Protein AF-A0A1H8C2U4-F1 (afdb_monomer_lite)

Radius of gyration: 21.15 Å; chains: 1; bounding box: 56×56×59 Å

Sequence (147 aa):
MSVAPRLRGGTTYIPLRFMSDATGGQLILYGKDGGNVAWFLSANQQMLERALYRVDLVTTEKWLKLGADPSVELDPGILHSAISNNRINMVKYLLDNGADPTLDSFIGSPLEIAKRDASYEIIQLVESYLNKDGINDETVHESATAE

Secondary structure (DSSP, 8-state):
-PPPPEEETTEEE--HHHHHHHHT-EEEEESGGG-SEEEEE-HHHHHHHHHHHTT-HHHHHHHHHTT--TTS--SS-HHHHHHHTT-HHHHHHHHHTT--TT---TT--HHHHHHHTT-HHHHHHHHHHHTTS--------------

Foldseek 3Di:
DDDCWDDDPNDIDHPVVVVCVVQVWDWAADDDPTHPDIDIGGNLQVQLVVCLVVPNPVSNVVSVVVPHQQQPCDVPRSLLSCLLVLVLVSNLVSLVSPHDQQDAHPVGGSLVSNVVVVVVSSNVSSVVSCVVPDDPPPPPDDDDDDD

pLDDT: mean 81.36, std 15.04, range [37.25, 97.06]

Structure (mmCIF, N/CA/C/O backbone):
data_AF-A0A1H8C2U4-F1
#
_entry.id   AF-A0A1H8C2U4-F1
#
loop_
_atom_site.group_PDB
_atom_site.id
_atom_site.type_symbol
_atom_site.label_atom_id
_atom_site.label_alt_id
_atom_site.label_comp_id
_atom_site.label_asym_id
_atom_site.label_entity_id
_atom_site.label_seq_id
_atom_site.pdbx_PDB_ins_code
_atom_site.Cartn_x
_atom_site.Cartn_y
_atom_site.Cartn_z
_atom_site.occupancy
_atom_site.B_iso_or_equiv
_atom_site.auth_seq_id
_atom_site.auth_comp_id
_atom_site.auth_asym_id
_atom_site.auth_atom_id
_atom_site.pdbx_PDB_model_num
ATOM 1 N N . MET A 1 1 ? 27.049 -5.905 -19.388 1.00 49.41 1 MET A N 1
ATOM 2 C CA . MET A 1 1 ? 26.741 -5.093 -20.591 1.00 49.41 1 MET A CA 1
ATOM 3 C C . MET A 1 1 ? 25.230 -5.035 -20.749 1.00 49.41 1 MET A C 1
ATOM 5 O O . MET A 1 1 ? 24.618 -6.094 -20.688 1.00 49.41 1 MET A O 1
ATOM 9 N N . SER A 1 2 ? 24.617 -3.856 -20.919 1.00 62.09 2 SER A N 1
ATOM 10 C CA . SER A 1 2 ? 23.185 -3.788 -21.248 1.00 62.09 2 SER A CA 1
ATOM 11 C C . SER A 1 2 ? 22.974 -4.323 -22.662 1.00 62.09 2 SER A C 1
ATOM 13 O O . SER A 1 2 ? 23.566 -3.819 -23.616 1.00 62.09 2 SER A O 1
ATOM 15 N N . VAL A 1 3 ? 22.165 -5.367 -22.804 1.00 76.75 3 VAL A N 1
ATOM 16 C CA . VAL A 1 3 ? 21.815 -5.931 -24.111 1.00 76.75 3 VAL A CA 1
ATOM 17 C C . VAL A 1 3 ? 20.854 -4.957 -24.799 1.00 76.75 3 VAL A C 1
ATOM 19 O O . VAL A 1 3 ? 19.898 -4.525 -24.172 1.00 76.75 3 VAL A O 1
ATOM 22 N N . ALA A 1 4 ? 21.108 -4.571 -26.050 1.00 86.06 4 ALA A N 1
ATOM 23 C CA . ALA A 1 4 ? 20.175 -3.753 -26.833 1.00 86.06 4 ALA A CA 1
ATOM 24 C C . ALA A 1 4 ? 18.970 -4.590 -27.316 1.00 86.06 4 ALA A C 1
ATOM 26 O O . ALA A 1 4 ? 19.106 -5.815 -27.409 1.00 86.06 4 ALA A O 1
ATOM 27 N N . PRO A 1 5 ? 17.822 -3.974 -27.666 1.00 90.31 5 PRO A N 1
ATOM 28 C CA . PRO A 1 5 ? 16.727 -4.683 -28.319 1.00 90.31 5 PRO A CA 1
ATOM 29 C C . PRO A 1 5 ? 17.186 -5.400 -29.594 1.00 90.31 5 PRO A C 1
ATOM 31 O O . PRO A 1 5 ? 18.046 -4.900 -30.322 1.00 90.31 5 PRO A O 1
ATOM 34 N N . ARG A 1 6 ? 16.632 -6.585 -29.868 1.00 93.62 6 ARG A N 1
ATOM 35 C CA . ARG A 1 6 ? 17.002 -7.403 -31.039 1.00 93.62 6 ARG A CA 1
ATOM 36 C C . ARG A 1 6 ? 15.768 -7.898 -31.777 1.00 93.62 6 ARG A C 1
ATOM 38 O O . ARG A 1 6 ? 14.812 -8.331 -31.146 1.00 93.62 6 ARG A O 1
ATOM 45 N N . LEU A 1 7 ? 15.825 -7.906 -33.106 1.00 92.81 7 LEU A N 1
ATOM 46 C CA . LEU A 1 7 ? 14.822 -8.549 -33.953 1.00 92.81 7 LEU A CA 1
ATOM 47 C C . LEU A 1 7 ? 15.275 -9.977 -34.277 1.00 92.81 7 LEU A C 1
ATOM 49 O O . LEU A 1 7 ? 16.392 -10.178 -34.756 1.00 92.81 7 LEU A O 1
ATOM 53 N N . ARG A 1 8 ? 14.421 -10.973 -34.040 1.00 93.62 8 ARG A N 1
ATOM 54 C CA . ARG A 1 8 ? 14.680 -12.365 -34.430 1.00 93.62 8 ARG A CA 1
ATOM 55 C C . ARG A 1 8 ? 13.397 -12.982 -34.973 1.00 93.62 8 ARG A C 1
ATOM 57 O O . ARG A 1 8 ? 12.420 -13.106 -34.246 1.00 93.62 8 ARG A O 1
ATOM 64 N N . GLY A 1 9 ? 13.408 -13.349 -36.256 1.00 90.81 9 GLY A N 1
ATOM 65 C CA . GLY A 1 9 ? 12.255 -13.976 -36.914 1.00 90.81 9 GLY A CA 1
ATOM 66 C C . GLY A 1 9 ? 10.986 -13.114 -36.918 1.00 90.81 9 GLY A C 1
ATOM 67 O O . GLY A 1 9 ? 9.900 -13.654 -36.781 1.00 90.81 9 GLY A O 1
ATOM 68 N N . GLY A 1 10 ? 11.116 -11.784 -37.008 1.00 92.75 10 GLY A N 1
ATOM 69 C CA . GLY A 1 10 ? 9.980 -10.851 -36.941 1.00 92.75 10 GLY A CA 1
ATOM 70 C C . GLY A 1 10 ? 9.532 -10.479 -35.521 1.00 92.75 10 GLY A C 1
ATOM 71 O O . GLY A 1 10 ? 8.771 -9.531 -35.362 1.00 92.75 10 GLY A O 1
ATOM 72 N N . THR A 1 11 ? 10.052 -11.149 -34.490 1.00 93.12 11 THR A N 1
ATOM 73 C CA . THR A 1 11 ? 9.772 -10.829 -33.084 1.00 93.12 11 THR A CA 1
ATOM 74 C C . THR A 1 11 ? 10.826 -9.877 -32.523 1.00 93.12 11 THR A C 1
ATOM 76 O O . THR A 1 11 ? 12.029 -10.147 -32.615 1.00 93.12 11 THR A O 1
ATOM 79 N N . THR A 1 12 ? 10.386 -8.773 -31.914 1.00 93.00 12 THR A N 1
ATOM 80 C CA . THR A 1 12 ? 11.262 -7.816 -31.221 1.00 93.00 12 THR A CA 1
ATOM 81 C C . THR A 1 12 ? 11.431 -8.221 -29.760 1.00 93.00 12 THR A C 1
ATOM 83 O O . THR A 1 12 ? 10.476 -8.239 -28.991 1.00 93.00 12 THR A O 1
ATOM 86 N N . TYR A 1 13 ? 12.665 -8.508 -29.361 1.00 89.44 13 TYR A N 1
ATOM 87 C CA . TYR A 1 13 ? 13.047 -8.804 -27.986 1.00 89.44 13 TYR A CA 1
ATOM 88 C C . TYR A 1 13 ? 13.547 -7.521 -27.333 1.00 89.44 13 TYR A C 1
ATOM 90 O O . TYR A 1 13 ? 14.639 -7.046 -27.653 1.00 89.44 13 TYR A O 1
ATOM 98 N N . ILE A 1 14 ? 12.743 -6.958 -26.434 1.00 87.94 14 ILE A N 1
ATOM 99 C CA . ILE A 1 14 ? 13.066 -5.743 -25.684 1.00 87.94 14 ILE A CA 1
ATOM 100 C C . ILE A 1 14 ? 13.485 -6.157 -24.265 1.00 87.94 14 ILE A C 1
ATOM 102 O O . ILE A 1 14 ? 12.694 -6.790 -23.567 1.00 87.94 14 ILE A O 1
ATOM 106 N N . PRO A 1 15 ? 14.708 -5.833 -23.810 1.00 86.50 15 PRO A N 1
ATOM 107 C CA . PRO A 1 15 ? 15.091 -6.050 -22.419 1.00 86.50 15 PRO A CA 1
ATOM 108 C C . PRO A 1 15 ? 14.151 -5.294 -21.475 1.00 86.50 15 PRO A C 1
ATOM 110 O O . PRO A 1 15 ? 13.879 -4.116 -21.703 1.00 86.50 15 PRO A O 1
ATOM 113 N N . LEU A 1 16 ? 13.725 -5.935 -20.381 1.00 79.62 16 LEU A N 1
ATOM 114 C CA . LEU A 1 16 ? 12.751 -5.380 -19.426 1.00 79.62 16 LEU A CA 1
ATOM 115 C C . LEU A 1 16 ? 13.110 -3.973 -18.917 1.00 79.62 16 LEU A C 1
ATOM 117 O O . LEU A 1 16 ? 12.224 -3.161 -18.665 1.00 79.62 16 LEU A O 1
ATOM 121 N N . ARG A 1 17 ? 14.403 -3.635 -18.831 1.00 80.69 17 ARG A N 1
ATOM 122 C CA . ARG A 1 17 ? 14.855 -2.293 -18.436 1.00 80.69 17 ARG A CA 1
ATOM 123 C C . ARG A 1 17 ? 14.322 -1.184 -19.353 1.00 80.69 17 ARG A C 1
ATOM 125 O O . ARG A 1 17 ? 13.985 -0.115 -18.867 1.00 80.69 17 ARG A O 1
ATOM 132 N N . PHE A 1 18 ? 14.205 -1.430 -20.658 1.00 84.06 18 PHE A N 1
ATOM 133 C CA . PHE A 1 18 ? 13.673 -0.431 -21.591 1.00 84.06 18 PHE A CA 1
ATOM 134 C C . PHE A 1 18 ? 12.185 -0.158 -21.365 1.00 84.06 18 PHE A C 1
ATOM 136 O O . PHE A 1 18 ? 11.750 0.970 -21.568 1.00 84.06 18 PHE A O 1
ATOM 143 N N . MET A 1 19 ? 11.421 -1.155 -20.904 1.00 79.44 19 MET A N 1
ATOM 144 C CA . MET A 1 19 ? 10.033 -0.936 -20.489 1.00 79.44 19 MET A CA 1
ATOM 145 C C . MET A 1 19 ? 9.981 0.006 -19.285 1.00 79.44 19 MET A C 1
ATOM 147 O O . MET A 1 19 ? 9.206 0.953 -19.289 1.00 79.44 19 MET A O 1
ATOM 151 N N . SER A 1 20 ? 10.866 -0.202 -18.305 1.00 80.88 20 SER A N 1
ATOM 152 C CA . SER A 1 20 ? 11.011 0.668 -17.129 1.00 80.88 20 SER A CA 1
ATOM 153 C C . SER A 1 20 ? 11.324 2.108 -17.526 1.00 80.88 20 SER A C 1
ATOM 155 O O . SER A 1 20 ? 10.607 3.022 -17.126 1.00 80.88 20 SER A O 1
ATOM 157 N N . ASP A 1 21 ? 12.348 2.301 -18.362 1.00 81.19 21 ASP A N 1
ATOM 158 C CA . ASP A 1 21 ? 12.789 3.626 -18.809 1.00 81.19 21 ASP A CA 1
ATOM 159 C C . ASP A 1 21 ? 11.678 4.352 -19.591 1.00 81.19 21 ASP A C 1
ATOM 161 O O . ASP A 1 21 ? 11.442 5.540 -19.379 1.00 81.19 21 ASP A O 1
ATOM 165 N N . ALA A 1 22 ? 10.964 3.639 -20.469 1.00 82.50 22 ALA A N 1
ATOM 166 C CA . ALA A 1 22 ? 9.924 4.223 -21.314 1.00 82.50 22 ALA A CA 1
ATOM 167 C C . ALA A 1 22 ? 8.657 4.608 -20.539 1.00 82.50 22 ALA A C 1
ATOM 169 O O . ALA A 1 22 ? 8.030 5.617 -20.857 1.00 82.50 22 ALA A O 1
ATOM 170 N N . THR A 1 23 ? 8.266 3.823 -19.531 1.00 82.25 23 THR A N 1
ATOM 171 C CA . THR A 1 23 ? 7.057 4.103 -18.742 1.00 82.25 23 THR A CA 1
ATOM 172 C C . THR A 1 23 ? 7.332 4.971 -17.519 1.00 82.25 23 THR A C 1
ATOM 174 O O . THR A 1 23 ? 6.388 5.292 -16.804 1.00 82.25 23 THR A O 1
ATOM 177 N N . GLY A 1 24 ? 8.598 5.286 -17.216 1.00 84.44 24 GLY A N 1
ATOM 178 C CA . GLY A 1 24 ? 9.006 5.837 -15.918 1.00 84.44 24 GLY A CA 1
ATOM 179 C C . GLY A 1 24 ? 8.811 4.853 -14.757 1.00 84.44 24 GLY A C 1
ATOM 180 O O . GLY A 1 24 ? 8.736 5.272 -13.603 1.00 84.44 24 GLY A O 1
ATOM 181 N N . GLY A 1 25 ? 8.663 3.561 -15.070 1.00 85.06 25 GLY A N 1
ATOM 182 C CA . GLY A 1 25 ? 8.525 2.461 -14.118 1.00 85.06 25 GLY A CA 1
ATOM 183 C C . GLY A 1 25 ? 9.855 2.105 -13.453 1.00 85.06 25 GLY A C 1
ATOM 184 O O . GLY A 1 25 ? 10.894 2.686 -13.777 1.00 85.06 25 GLY A O 1
ATOM 185 N N . GLN A 1 26 ? 9.835 1.123 -12.557 1.00 85.06 26 GLN A N 1
ATOM 186 C CA . GLN A 1 26 ? 11.027 0.568 -11.927 1.00 85.06 26 GLN A CA 1
ATOM 187 C C . GLN A 1 26 ? 11.058 -0.947 -12.104 1.00 85.06 26 GLN A C 1
ATOM 189 O O . GLN A 1 26 ? 10.146 -1.658 -11.691 1.00 85.06 26 GLN A O 1
ATOM 194 N N . LEU A 1 27 ? 12.138 -1.437 -12.707 1.00 84.50 27 LEU A N 1
ATOM 195 C CA . LEU A 1 27 ? 12.496 -2.847 -12.709 1.00 84.50 27 LEU A CA 1
ATOM 196 C C . LEU A 1 27 ? 13.379 -3.129 -11.494 1.00 84.50 27 LEU A C 1
ATOM 198 O O . LEU A 1 27 ? 14.485 -2.591 -11.403 1.00 84.50 27 LEU A O 1
ATOM 202 N N . ILE A 1 28 ? 12.916 -3.999 -10.603 1.00 79.81 28 ILE A N 1
ATOM 203 C CA . ILE A 1 28 ? 13.702 -4.488 -9.472 1.00 79.81 28 ILE A CA 1
ATOM 204 C C . ILE A 1 28 ? 14.024 -5.964 -9.694 1.00 79.81 28 ILE A C 1
ATOM 206 O O . ILE A 1 28 ? 13.163 -6.758 -10.071 1.00 79.81 28 ILE A O 1
ATOM 210 N N . LEU A 1 29 ? 15.293 -6.322 -9.503 1.00 80.38 29 LEU A N 1
ATOM 211 C CA . LEU A 1 29 ? 15.789 -7.687 -9.639 1.00 80.38 29 LEU A CA 1
ATOM 212 C C . LEU A 1 29 ? 16.167 -8.208 -8.254 1.00 80.38 29 LEU A C 1
ATOM 214 O O . LEU A 1 29 ? 16.963 -7.577 -7.559 1.00 80.38 29 LEU A O 1
ATOM 218 N N . TYR A 1 30 ? 15.620 -9.360 -7.878 1.00 73.75 30 TYR A N 1
ATOM 219 C CA . TYR A 1 30 ? 15.879 -10.009 -6.594 1.00 73.75 30 TYR A CA 1
ATOM 220 C C . TYR A 1 30 ? 16.409 -11.437 -6.792 1.00 73.75 30 TYR A C 1
ATOM 222 O O . TYR A 1 30 ? 16.225 -12.059 -7.844 1.00 73.75 30 TYR A O 1
ATOM 230 N N . GLY A 1 31 ? 17.055 -11.962 -5.748 1.00 70.44 31 GLY A N 1
ATOM 231 C CA . GLY A 1 31 ? 17.622 -13.311 -5.708 1.00 70.44 31 GLY A CA 1
ATOM 232 C C . GLY A 1 31 ? 19.142 -13.360 -5.899 1.00 70.44 31 GLY A C 1
ATOM 233 O O . GLY A 1 31 ? 19.799 -12.342 -6.131 1.00 70.44 31 GLY A O 1
ATOM 234 N N . LYS A 1 32 ? 19.722 -14.556 -5.730 1.00 73.25 32 LYS A N 1
ATOM 235 C CA . LYS A 1 32 ? 21.179 -14.758 -5.748 1.00 73.25 32 LYS A CA 1
ATOM 236 C C . LYS A 1 32 ? 21.743 -14.377 -7.122 1.00 73.25 32 LYS A C 1
ATOM 238 O O . LYS A 1 32 ? 21.173 -14.740 -8.144 1.00 73.25 32 LYS A O 1
ATOM 243 N N . ASP A 1 33 ? 22.842 -13.628 -7.127 1.00 72.50 33 ASP A N 1
ATOM 244 C CA . ASP A 1 33 ? 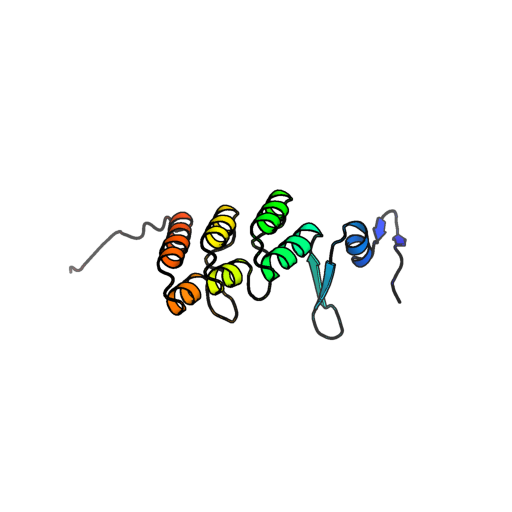23.535 -13.158 -8.336 1.00 72.50 33 ASP A CA 1
ATOM 245 C C . ASP A 1 33 ? 22.681 -12.292 -9.291 1.00 72.50 33 ASP A C 1
ATOM 247 O O . ASP A 1 33 ? 23.030 -12.109 -10.457 1.00 72.50 33 ASP A O 1
ATOM 251 N N . GLY A 1 34 ? 21.599 -11.684 -8.786 1.00 60.59 34 GLY A N 1
ATOM 252 C CA . GLY A 1 34 ? 20.944 -10.558 -9.453 1.00 60.59 34 GLY A CA 1
ATOM 253 C C . GLY A 1 34 ? 19.839 -10.892 -10.455 1.00 60.59 34 GLY A C 1
ATOM 254 O O . GLY A 1 34 ? 19.677 -10.137 -11.413 1.00 60.59 34 GLY A O 1
ATOM 255 N N . GLY A 1 35 ? 19.037 -11.942 -10.246 1.00 59.44 35 GLY A N 1
ATOM 256 C CA . GLY A 1 35 ? 17.721 -11.976 -10.901 1.00 59.44 35 GLY A CA 1
ATOM 257 C C . GLY A 1 35 ? 17.224 -13.328 -11.375 1.00 59.44 35 GLY A C 1
ATOM 258 O O . GLY A 1 35 ? 17.011 -13.525 -12.569 1.00 59.44 35 GLY A O 1
ATOM 259 N N . ASN A 1 36 ? 16.935 -14.232 -10.448 1.00 76.50 36 ASN A N 1
ATOM 260 C CA . ASN A 1 36 ? 15.954 -15.285 -10.708 1.00 76.50 36 ASN A CA 1
ATOM 261 C C . ASN A 1 36 ? 14.507 -14.796 -10.495 1.00 76.50 36 ASN A C 1
ATOM 263 O O . ASN A 1 36 ? 13.577 -15.491 -10.895 1.00 76.50 36 ASN A O 1
ATOM 267 N N . VAL A 1 37 ? 14.309 -13.592 -9.942 1.00 74.81 37 VAL A N 1
ATOM 268 C CA . VAL A 1 37 ? 13.001 -12.933 -9.820 1.00 74.81 37 VAL A CA 1
ATOM 269 C C . VAL A 1 37 ? 13.102 -11.486 -10.321 1.00 74.81 37 VAL A C 1
ATOM 271 O O . VAL A 1 37 ? 14.030 -10.763 -9.954 1.00 74.81 37 VAL A O 1
ATOM 274 N N . ALA A 1 38 ? 12.152 -11.061 -11.159 1.00 81.38 38 ALA A N 1
ATOM 275 C CA . ALA A 1 38 ? 12.070 -9.704 -11.699 1.00 81.38 38 ALA A CA 1
ATOM 276 C C . ALA A 1 38 ? 10.689 -9.103 -11.416 1.00 81.38 38 ALA A C 1
ATOM 278 O O . ALA A 1 38 ? 9.676 -9.679 -11.807 1.00 81.38 38 ALA A O 1
ATOM 279 N N . TRP A 1 39 ? 10.661 -7.951 -10.750 1.00 81.00 39 TRP A N 1
ATOM 280 C CA . TRP A 1 39 ? 9.449 -7.189 -10.446 1.00 81.00 39 TRP A CA 1
ATOM 281 C C . TRP A 1 39 ? 9.432 -5.910 -11.268 1.00 81.00 39 TRP A C 1
ATOM 283 O O . TRP A 1 39 ? 10.447 -5.224 -11.383 1.00 81.00 39 TRP A O 1
ATOM 293 N N . PHE A 1 40 ? 8.276 -5.583 -11.835 1.00 83.38 40 PHE A N 1
ATOM 294 C CA . PHE A 1 40 ? 8.074 -4.357 -12.593 1.00 83.38 40 PHE A CA 1
ATOM 295 C C . PHE A 1 40 ? 6.998 -3.513 -11.917 1.00 83.38 40 PHE A C 1
ATOM 297 O O . PHE A 1 40 ? 5.824 -3.873 -11.941 1.00 83.38 40 PHE A O 1
ATOM 304 N N . LEU A 1 41 ? 7.399 -2.382 -11.341 1.00 81.62 41 LEU A N 1
ATOM 305 C CA . LEU A 1 41 ? 6.475 -1.392 -10.799 1.00 81.62 41 LEU A CA 1
ATOM 306 C C . LEU A 1 41 ? 6.232 -0.297 -11.836 1.00 81.62 41 LEU A C 1
ATOM 308 O O . LEU A 1 41 ? 7.167 0.248 -12.427 1.00 81.62 41 LEU A O 1
ATOM 312 N N . SER A 1 42 ? 4.968 0.064 -12.048 1.00 86.06 42 SER A N 1
ATOM 313 C CA . SER A 1 42 ? 4.616 1.185 -12.921 1.00 86.06 42 SER A CA 1
ATOM 314 C C . SER A 1 42 ? 5.093 2.523 -12.331 1.00 86.06 42 SER A C 1
ATOM 316 O O . SER A 1 42 ? 5.429 2.627 -11.147 1.00 86.06 42 SER A O 1
ATOM 318 N N . ALA A 1 43 ? 5.123 3.585 -13.142 1.00 88.81 43 ALA A N 1
ATOM 319 C CA . ALA A 1 43 ? 5.415 4.927 -12.630 1.00 88.81 43 ALA A CA 1
ATOM 320 C C . ALA A 1 43 ? 4.408 5.360 -11.558 1.00 88.81 43 ALA A C 1
ATOM 322 O O . ALA A 1 43 ? 4.800 5.911 -10.532 1.00 88.81 43 ALA A O 1
ATOM 323 N N . ASN A 1 44 ? 3.121 5.070 -11.769 1.00 90.81 44 ASN A N 1
ATOM 324 C CA . ASN A 1 44 ? 2.073 5.417 -10.813 1.00 90.81 44 ASN A CA 1
ATOM 325 C C . ASN A 1 44 ? 2.266 4.664 -9.493 1.00 90.81 44 ASN A C 1
ATOM 327 O O . ASN A 1 44 ? 2.118 5.274 -8.438 1.00 90.81 44 ASN A O 1
ATOM 331 N N . GLN A 1 45 ? 2.693 3.396 -9.546 1.00 87.50 45 GLN A N 1
ATOM 332 C CA . GLN A 1 45 ? 2.978 2.613 -8.344 1.00 87.50 45 GLN A CA 1
ATOM 333 C C . GLN A 1 45 ? 4.128 3.205 -7.523 1.00 87.50 45 GLN A C 1
ATOM 335 O O . GLN A 1 45 ? 3.993 3.392 -6.319 1.00 87.50 45 GLN A O 1
ATOM 340 N N . GLN A 1 46 ? 5.229 3.595 -8.168 1.00 87.06 46 GLN A N 1
ATOM 341 C CA . GLN A 1 46 ? 6.335 4.263 -7.468 1.00 87.06 46 GLN A CA 1
ATOM 342 C C . GLN A 1 46 ? 5.921 5.607 -6.860 1.00 87.06 46 GLN A C 1
ATOM 344 O O . GLN A 1 46 ? 6.435 6.031 -5.824 1.00 87.06 46 GLN A O 1
ATOM 349 N N . MET A 1 47 ? 5.039 6.345 -7.535 1.00 89.06 47 MET A N 1
ATOM 350 C CA . MET A 1 47 ? 4.584 7.631 -7.020 1.00 89.06 47 MET A CA 1
ATOM 351 C C . MET A 1 47 ? 3.614 7.465 -5.847 1.00 89.06 47 MET A C 1
ATOM 353 O O . MET A 1 47 ? 3.687 8.256 -4.905 1.00 89.06 47 MET A O 1
ATOM 357 N N . LEU A 1 48 ? 2.774 6.426 -5.873 1.00 88.31 48 LEU A N 1
ATOM 358 C CA . LEU A 1 48 ? 1.967 6.006 -4.731 1.00 88.31 48 LEU A CA 1
ATOM 359 C C . LEU A 1 48 ? 2.864 5.657 -3.536 1.00 88.31 48 LEU A C 1
ATOM 361 O O . LEU A 1 48 ? 2.689 6.223 -2.462 1.00 88.31 48 LEU A O 1
ATOM 365 N N . GLU A 1 49 ? 3.882 4.819 -3.736 1.00 81.81 49 GLU A N 1
ATOM 366 C CA . GLU A 1 49 ? 4.851 4.452 -2.695 1.00 81.81 49 GLU A CA 1
ATOM 367 C C . GLU A 1 49 ? 5.491 5.692 -2.043 1.00 81.81 49 GLU A C 1
ATOM 369 O O . GLU A 1 49 ? 5.489 5.844 -0.819 1.00 81.81 49 GLU A O 1
ATOM 374 N N . ARG A 1 50 ? 5.968 6.654 -2.845 1.00 84.12 50 ARG A N 1
ATOM 375 C CA . ARG A 1 50 ? 6.541 7.907 -2.316 1.00 84.12 50 ARG A CA 1
ATOM 376 C C . ARG A 1 50 ? 5.538 8.754 -1.535 1.00 84.12 50 ARG A C 1
ATOM 378 O O . ARG A 1 50 ? 5.941 9.409 -0.572 1.00 84.12 50 ARG A O 1
ATOM 385 N N . ALA A 1 51 ? 4.278 8.798 -1.965 1.00 85.94 51 ALA A N 1
ATOM 386 C CA . ALA A 1 51 ? 3.221 9.531 -1.268 1.00 85.94 51 ALA A CA 1
ATOM 387 C C . ALA A 1 51 ? 2.962 8.937 0.123 1.00 85.94 51 ALA A C 1
ATOM 389 O O . ALA A 1 51 ? 2.842 9.674 1.103 1.00 85.94 51 ALA A O 1
ATOM 390 N N . LEU A 1 52 ? 2.978 7.608 0.221 1.00 79.12 52 LEU A N 1
ATOM 391 C CA . LEU A 1 52 ? 2.753 6.874 1.462 1.00 79.12 52 LEU A CA 1
ATOM 392 C C . LEU A 1 52 ? 3.904 7.031 2.455 1.00 79.12 52 LEU A C 1
ATOM 394 O O . LEU A 1 52 ? 3.643 7.332 3.618 1.00 79.12 52 LEU A O 1
ATOM 398 N N . TYR A 1 53 ? 5.162 6.964 2.002 1.00 77.38 53 TYR A N 1
ATOM 399 C CA . TYR A 1 53 ? 6.326 7.270 2.853 1.00 77.38 53 TYR A CA 1
ATOM 400 C C . TYR A 1 53 ? 6.280 8.686 3.444 1.00 77.38 53 TYR A C 1
ATOM 402 O O . TYR A 1 53 ? 6.823 8.937 4.517 1.00 77.38 53 TYR A O 1
ATOM 410 N N . ARG A 1 54 ? 5.639 9.629 2.745 1.00 81.25 54 ARG A N 1
ATOM 411 C CA . ARG A 1 54 ? 5.437 11.013 3.206 1.00 81.25 54 ARG A CA 1
ATOM 412 C C . ARG A 1 54 ? 4.109 11.218 3.933 1.00 81.25 54 ARG A C 1
ATOM 414 O O . ARG A 1 54 ? 3.849 12.319 4.411 1.00 81.25 54 ARG A O 1
ATOM 421 N N . VAL A 1 55 ? 3.285 10.174 4.018 1.00 75.75 55 VAL A N 1
ATOM 422 C CA . VAL A 1 55 ? 1.954 10.173 4.632 1.00 75.75 55 VAL A CA 1
ATOM 423 C C . VAL A 1 55 ? 1.029 11.257 4.048 1.00 75.75 55 VAL A C 1
ATOM 425 O O . VAL A 1 55 ? 0.224 11.875 4.756 1.00 75.75 55 VAL A O 1
ATOM 428 N N . ASP A 1 56 ? 1.149 11.497 2.742 1.00 83.94 56 ASP A N 1
ATOM 429 C CA . ASP A 1 56 ? 0.412 12.519 1.998 1.00 83.94 56 ASP A CA 1
ATOM 430 C C . ASP A 1 56 ? -0.837 11.915 1.340 1.00 83.94 56 ASP A C 1
ATOM 432 O O . ASP A 1 56 ? -0.773 11.252 0.303 1.00 83.94 56 ASP A O 1
ATOM 436 N N . LEU A 1 57 ? -1.993 12.147 1.966 1.00 83.19 57 LEU A N 1
ATOM 437 C CA . LEU A 1 57 ? -3.279 11.619 1.511 1.00 83.19 57 LEU A CA 1
ATOM 438 C C . LEU A 1 57 ? -3.674 12.164 0.131 1.00 83.19 57 LEU A C 1
ATOM 440 O O . LEU A 1 57 ? -4.163 11.408 -0.701 1.00 83.19 57 LEU A O 1
ATOM 444 N N . VAL A 1 58 ? -3.422 13.446 -0.151 1.00 89.38 58 VAL A N 1
ATOM 445 C CA . VAL A 1 58 ? -3.853 14.076 -1.410 1.00 89.38 58 VAL A CA 1
ATOM 446 C C . VAL A 1 58 ? -3.104 13.471 -2.593 1.00 89.38 58 VAL A C 1
ATOM 448 O O . VAL A 1 58 ? -3.702 13.165 -3.629 1.00 89.38 58 VAL A O 1
ATOM 451 N N . THR A 1 59 ? -1.792 13.270 -2.457 1.00 90.50 59 THR A N 1
ATOM 452 C CA . THR A 1 59 ? -1.027 12.599 -3.515 1.00 90.50 59 THR A CA 1
ATOM 453 C C . THR A 1 59 ? -1.333 11.108 -3.580 1.00 90.50 59 THR A C 1
ATOM 455 O O . THR A 1 59 ? -1.416 10.580 -4.687 1.00 90.50 59 THR A O 1
ATOM 458 N N . THR A 1 60 ? -1.600 10.448 -2.452 1.00 87.56 60 THR A N 1
ATOM 459 C CA . THR A 1 60 ? -2.055 9.046 -2.421 1.00 87.56 60 THR A CA 1
ATOM 460 C C . THR A 1 60 ? -3.342 8.862 -3.234 1.00 87.56 60 THR A C 1
ATOM 462 O O . THR A 1 60 ? -3.372 8.057 -4.166 1.00 87.56 60 THR A O 1
ATOM 465 N N . GLU A 1 61 ? -4.373 9.672 -2.974 1.00 87.81 61 GLU A N 1
ATOM 466 C CA . GLU A 1 61 ? -5.634 9.656 -3.730 1.00 87.81 61 GLU A CA 1
ATOM 467 C C . GLU A 1 61 ? -5.416 9.887 -5.226 1.00 87.81 61 GLU A C 1
ATOM 469 O O . GLU A 1 61 ? -6.019 9.221 -6.071 1.00 87.81 61 GLU A O 1
ATOM 474 N N . LYS A 1 62 ? -4.545 10.841 -5.572 1.00 92.88 62 LYS A N 1
ATOM 475 C CA . LYS A 1 62 ? -4.217 11.140 -6.966 1.00 92.88 62 LYS A CA 1
ATOM 476 C C . LYS A 1 62 ? -3.660 9.910 -7.681 1.00 92.88 62 LYS A C 1
ATOM 478 O O . LYS A 1 62 ? -4.078 9.637 -8.803 1.00 92.88 62 LYS A O 1
ATOM 483 N N . TRP A 1 63 ? -2.713 9.197 -7.076 1.00 92.00 63 TRP A N 1
ATOM 484 C CA . TRP A 1 63 ? -2.055 8.069 -7.738 1.00 92.00 63 TRP A CA 1
ATOM 485 C C . TRP A 1 63 ? -2.944 6.830 -7.815 1.00 92.00 63 TRP A C 1
ATOM 487 O O . TRP A 1 63 ? -2.939 6.172 -8.853 1.00 92.00 63 TRP A O 1
ATOM 497 N N . LEU A 1 64 ? -3.787 6.585 -6.809 1.00 89.50 64 LEU A N 1
ATOM 498 C CA . LEU A 1 64 ? -4.812 5.535 -6.866 1.00 89.50 64 LEU A CA 1
ATOM 499 C C . LEU A 1 64 ? -5.831 5.802 -7.986 1.00 89.50 64 LEU A C 1
ATOM 501 O O . LEU A 1 64 ? -6.093 4.923 -8.802 1.00 89.50 64 LEU A O 1
ATOM 505 N N . LYS A 1 65 ? -6.307 7.048 -8.143 1.00 89.75 65 LYS A N 1
ATOM 506 C CA . LYS A 1 65 ? -7.171 7.442 -9.280 1.00 89.75 65 LYS A CA 1
ATOM 507 C C . LYS A 1 65 ? -6.507 7.272 -10.647 1.00 89.75 65 LYS A C 1
ATOM 509 O O . LYS A 1 65 ? -7.199 7.101 -11.645 1.00 89.75 65 LYS A O 1
ATOM 514 N N . LEU A 1 66 ? -5.179 7.343 -10.703 1.00 91.44 66 LEU A N 1
ATOM 515 C CA . LEU A 1 66 ? -4.397 7.101 -11.916 1.00 91.44 66 LEU A CA 1
ATOM 516 C C . LEU A 1 66 ? -4.061 5.610 -12.114 1.00 91.44 66 LEU A C 1
ATOM 518 O O . LEU A 1 66 ? -3.267 5.280 -12.994 1.00 91.44 66 LEU A O 1
ATOM 522 N N . GLY A 1 67 ? -4.663 4.708 -11.335 1.00 87.88 67 GLY A N 1
ATOM 523 C CA . GLY A 1 67 ? -4.519 3.261 -11.491 1.00 87.88 67 GLY A CA 1
ATOM 524 C C . GLY A 1 67 ? -3.270 2.679 -10.833 1.00 87.88 67 GLY A C 1
ATOM 525 O O . GLY A 1 67 ? -2.798 1.632 -11.267 1.00 87.88 67 GLY A O 1
ATOM 526 N N . ALA A 1 68 ? -2.694 3.357 -9.835 1.00 88.50 68 ALA A N 1
ATOM 527 C CA . ALA A 1 68 ? -1.801 2.674 -8.904 1.00 88.50 68 ALA A CA 1
ATOM 528 C C . ALA A 1 68 ? -2.598 1.625 -8.112 1.00 88.50 68 ALA A C 1
ATOM 530 O O . ALA A 1 68 ? -3.765 1.845 -7.789 1.00 88.50 68 ALA A O 1
ATOM 531 N N . ASP A 1 69 ? -1.966 0.497 -7.821 1.00 84.31 69 ASP A N 1
ATOM 532 C CA . ASP A 1 69 ? -2.599 -0.663 -7.211 1.00 84.31 69 ASP A CA 1
ATOM 533 C C . ASP A 1 69 ? -2.277 -0.689 -5.701 1.00 84.31 69 ASP A C 1
ATOM 535 O O . ASP A 1 69 ? -1.101 -0.790 -5.322 1.00 84.31 69 ASP A O 1
ATOM 539 N N . PRO A 1 70 ? -3.288 -0.550 -4.819 1.00 83.00 70 PRO A N 1
ATOM 540 C CA . PRO A 1 70 ? -3.084 -0.535 -3.373 1.00 83.00 70 PRO A CA 1
ATOM 541 C C . PRO A 1 70 ? -2.807 -1.925 -2.784 1.00 83.00 70 PRO A C 1
ATOM 543 O O . PRO A 1 70 ? -2.445 -2.006 -1.611 1.00 83.00 70 PRO A O 1
ATOM 546 N N . SER A 1 71 ? -2.983 -2.995 -3.565 1.00 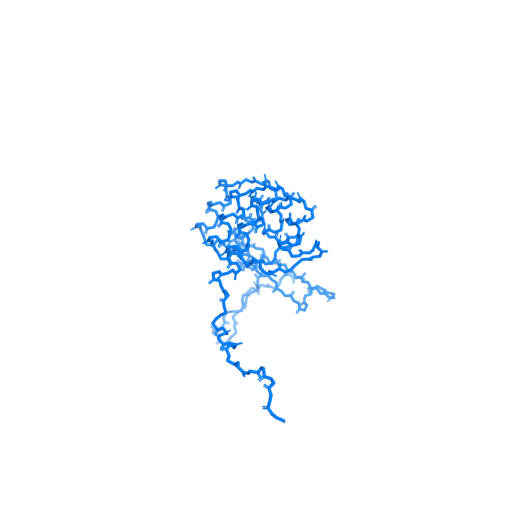77.44 71 SER A N 1
ATOM 547 C CA . SER A 1 71 ? -2.745 -4.379 -3.141 1.00 77.44 71 SER A CA 1
ATOM 548 C C . SER A 1 71 ? -1.294 -4.824 -3.325 1.00 77.44 71 SER A C 1
ATOM 550 O O . SER A 1 71 ? -0.892 -5.848 -2.776 1.00 77.44 71 SER A O 1
ATOM 552 N N . VAL A 1 72 ? -0.490 -4.058 -4.076 1.00 76.19 72 VAL A N 1
ATOM 553 C CA . VAL A 1 72 ? 0.923 -4.383 -4.288 1.00 76.19 72 VAL A CA 1
ATOM 554 C C . VAL A 1 72 ? 1.638 -4.362 -2.946 1.00 76.19 72 VAL A C 1
ATOM 556 O O . VAL A 1 72 ? 1.729 -3.326 -2.282 1.00 76.19 72 VAL A O 1
ATOM 559 N N . GLU A 1 73 ? 2.165 -5.525 -2.580 1.00 68.06 73 GLU A N 1
ATOM 560 C CA . GLU A 1 73 ? 2.948 -5.725 -1.374 1.00 68.06 73 GLU A CA 1
ATOM 561 C C . GLU A 1 73 ? 4.223 -4.873 -1.449 1.00 68.06 73 GLU A C 1
ATOM 563 O O . GLU A 1 73 ? 5.164 -5.151 -2.193 1.00 68.06 73 GLU A O 1
ATOM 568 N N . LEU A 1 74 ? 4.207 -3.770 -0.708 1.00 67.56 74 LEU A N 1
ATOM 569 C CA . LEU A 1 74 ? 5.392 -3.011 -0.331 1.00 67.56 74 LEU A CA 1
ATOM 570 C C . LEU A 1 74 ? 5.770 -3.450 1.080 1.00 67.56 74 LEU A C 1
ATOM 572 O O . LEU A 1 74 ? 4.891 -3.842 1.836 1.00 67.56 74 LEU A O 1
ATOM 576 N N . ASP A 1 75 ? 7.043 -3.395 1.456 1.00 64.69 75 ASP A N 1
ATOM 577 C CA . ASP A 1 75 ? 7.451 -3.730 2.821 1.00 64.69 75 ASP A CA 1
ATOM 578 C C . ASP A 1 75 ? 7.791 -2.454 3.623 1.00 64.69 75 ASP A C 1
ATOM 580 O O . ASP A 1 75 ? 8.724 -1.738 3.237 1.00 64.69 75 ASP A O 1
ATOM 584 N N . PRO A 1 76 ? 7.074 -2.132 4.724 1.00 62.59 76 PRO A N 1
ATOM 585 C CA . PRO A 1 76 ? 5.813 -2.734 5.179 1.00 62.59 76 PRO A CA 1
ATOM 586 C C . PRO A 1 76 ? 4.616 -2.312 4.309 1.00 62.59 76 PRO A C 1
ATOM 588 O O . PRO A 1 76 ? 4.588 -1.199 3.773 1.00 62.59 76 PRO A O 1
ATOM 591 N N . GLY A 1 77 ? 3.599 -3.183 4.222 1.00 75.44 77 GLY A N 1
ATOM 592 C CA . GLY A 1 77 ? 2.440 -2.996 3.338 1.00 75.44 77 GLY A CA 1
ATOM 593 C C . GLY A 1 77 ? 1.772 -1.634 3.504 1.00 75.44 77 GLY A C 1
ATOM 594 O O . GLY A 1 77 ? 1.726 -1.071 4.600 1.00 75.44 77 GLY A O 1
ATOM 595 N N . ILE A 1 78 ? 1.222 -1.110 2.407 1.00 80.94 78 ILE A N 1
ATOM 596 C CA . ILE A 1 78 ? 0.597 0.220 2.336 1.00 80.94 78 ILE A CA 1
ATOM 597 C C . ILE A 1 78 ? -0.429 0.421 3.465 1.00 80.94 78 ILE A C 1
ATOM 599 O O . ILE A 1 78 ? -0.429 1.451 4.147 1.00 80.94 78 ILE A O 1
ATOM 603 N N . LEU A 1 79 ? -1.264 -0.596 3.696 1.00 88.50 79 LEU A N 1
ATOM 604 C CA . LEU A 1 79 ? -2.273 -0.602 4.749 1.00 88.50 79 LEU A CA 1
ATOM 605 C C . LEU A 1 79 ? -1.649 -0.612 6.156 1.00 88.50 79 LEU A C 1
ATOM 607 O O . LEU A 1 79 ? -2.044 0.195 6.996 1.00 88.50 79 LEU A O 1
ATOM 611 N N . HIS A 1 80 ? -0.622 -1.436 6.395 1.00 88.94 80 HIS A N 1
ATOM 612 C CA . HIS A 1 80 ? 0.109 -1.485 7.669 1.00 88.94 80 HIS A CA 1
ATOM 613 C C . HIS A 1 80 ? 0.703 -0.120 8.034 1.00 88.94 80 HIS A C 1
ATOM 615 O O . HIS A 1 80 ? 0.523 0.360 9.153 1.00 88.94 80 HIS A O 1
ATOM 621 N N . SER A 1 81 ? 1.340 0.552 7.069 1.00 84.88 81 SER A N 1
ATOM 622 C CA . SER A 1 81 ? 1.910 1.890 7.264 1.00 84.88 81 SER A CA 1
ATOM 623 C C . SER A 1 81 ? 0.847 2.920 7.654 1.00 84.88 81 SER A C 1
ATOM 625 O O . SER A 1 81 ? 1.066 3.726 8.562 1.00 84.88 81 SER A O 1
ATOM 627 N N . ALA A 1 82 ? -0.320 2.903 7.005 1.00 89.19 82 ALA A N 1
ATOM 628 C CA . ALA A 1 82 ? -1.421 3.802 7.349 1.00 89.19 82 ALA A CA 1
ATOM 629 C C . ALA A 1 82 ? -1.955 3.545 8.771 1.00 89.19 82 ALA A C 1
ATOM 631 O O . ALA A 1 82 ? -2.244 4.504 9.495 1.00 89.19 82 ALA A O 1
ATOM 632 N N . ILE A 1 83 ? -2.030 2.275 9.181 1.00 92.31 83 ILE A N 1
ATOM 633 C CA . ILE A 1 83 ? -2.490 1.855 10.511 1.00 92.31 83 ILE A CA 1
ATOM 634 C C . ILE A 1 83 ? -1.499 2.267 11.601 1.00 92.31 83 ILE A C 1
ATOM 636 O O . ILE A 1 83 ? -1.903 2.951 12.536 1.00 92.31 83 ILE A O 1
ATOM 640 N N . SER A 1 84 ? -0.205 1.957 11.460 1.00 88.44 84 SER A N 1
ATOM 641 C CA . SER A 1 84 ? 0.817 2.318 12.462 1.00 88.44 84 SER A CA 1
ATOM 642 C C . SER A 1 84 ? 0.974 3.829 12.660 1.00 88.44 84 SER A C 1
ATOM 644 O O . SER A 1 84 ? 1.434 4.281 13.703 1.00 88.44 84 SER A O 1
ATOM 646 N N . ASN A 1 85 ? 0.584 4.634 11.668 1.00 87.62 85 ASN A N 1
ATOM 647 C CA . ASN A 1 85 ? 0.566 6.096 11.770 1.00 87.62 85 ASN A CA 1
ATOM 648 C C . ASN A 1 85 ? -0.802 6.657 12.214 1.00 87.62 85 ASN A C 1
ATOM 650 O O . ASN A 1 85 ? -1.012 7.872 12.155 1.00 87.62 85 ASN A O 1
ATOM 654 N N . ASN A 1 86 ? -1.741 5.792 12.611 1.00 90.44 86 ASN A N 1
ATOM 655 C CA . ASN A 1 86 ? -3.114 6.110 13.009 1.00 90.44 86 ASN A CA 1
ATOM 656 C C . ASN A 1 86 ? -3.847 7.028 12.004 1.00 90.44 86 ASN A C 1
AT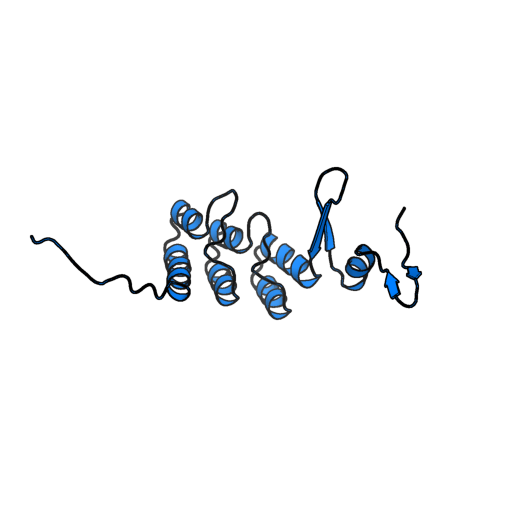OM 658 O O . ASN A 1 86 ? -4.538 7.986 12.363 1.00 90.44 86 ASN A O 1
ATOM 662 N N . ARG A 1 87 ? -3.654 6.786 10.700 1.00 91.31 87 ARG A N 1
ATOM 663 C CA . ARG A 1 87 ? -4.212 7.611 9.612 1.00 91.31 87 ARG A CA 1
ATOM 664 C C . ARG A 1 87 ? -5.563 7.065 9.171 1.00 91.31 87 ARG A C 1
ATOM 666 O O . ARG A 1 87 ? -5.695 6.579 8.053 1.00 91.31 87 ARG A O 1
ATOM 673 N N . ILE A 1 88 ? -6.571 7.190 10.028 1.00 93.50 88 ILE A N 1
ATOM 674 C CA . ILE A 1 88 ? -7.916 6.607 9.847 1.00 93.50 88 ILE A CA 1
ATOM 675 C C . ILE A 1 88 ? -8.495 6.863 8.442 1.00 93.50 88 ILE A C 1
ATOM 677 O O . ILE A 1 88 ? -8.908 5.926 7.763 1.00 93.50 88 ILE A O 1
ATOM 681 N N . ASN A 1 89 ? -8.443 8.109 7.955 1.00 92.00 89 ASN A N 1
ATOM 682 C CA . ASN A 1 89 ? -8.938 8.458 6.615 1.00 92.00 89 ASN A CA 1
ATOM 683 C C . ASN A 1 89 ? -8.190 7.724 5.491 1.00 92.00 89 ASN A C 1
ATOM 685 O O . ASN A 1 89 ? -8.805 7.310 4.513 1.00 92.00 89 ASN A O 1
ATOM 689 N N . MET A 1 90 ? -6.873 7.548 5.637 1.00 88.62 90 MET A N 1
ATOM 690 C CA . MET A 1 90 ? -6.052 6.808 4.678 1.00 88.62 90 MET A CA 1
ATOM 691 C C . MET A 1 90 ? -6.396 5.318 4.716 1.00 88.62 90 MET A C 1
ATOM 693 O O . MET A 1 90 ? -6.571 4.719 3.663 1.00 88.62 90 MET A O 1
ATOM 697 N N . VAL A 1 91 ? -6.547 4.737 5.913 1.00 93.62 91 VAL A N 1
ATOM 698 C CA . VAL A 1 91 ? -6.951 3.332 6.087 1.00 93.62 91 VAL A CA 1
ATOM 699 C C . VAL A 1 91 ? -8.281 3.079 5.383 1.00 93.62 91 VAL A C 1
ATOM 701 O O . VAL A 1 91 ? -8.370 2.185 4.548 1.00 93.62 91 VAL A O 1
ATOM 704 N N . LYS A 1 92 ? -9.290 3.917 5.646 1.00 93.56 92 LYS A N 1
ATOM 705 C CA . LYS A 1 92 ? -10.604 3.804 5.003 1.00 93.56 92 LYS A CA 1
ATOM 706 C C . LYS A 1 92 ? -10.492 3.891 3.488 1.00 93.56 92 LYS A C 1
ATOM 708 O O . LYS A 1 92 ? -11.075 3.075 2.788 1.00 93.56 92 LYS A O 1
ATOM 713 N N . TYR A 1 93 ? -9.736 4.866 2.991 1.00 90.44 93 TYR A N 1
ATOM 714 C CA . TYR A 1 93 ? -9.586 5.066 1.558 1.00 90.44 93 TYR A CA 1
ATOM 715 C C . TYR A 1 93 ? -8.908 3.878 0.869 1.00 90.44 93 TYR A C 1
ATOM 717 O O . TYR A 1 93 ? -9.343 3.462 -0.199 1.00 90.44 93 TYR A O 1
ATOM 725 N N . LEU A 1 94 ? -7.865 3.312 1.474 1.00 90.31 94 LEU A N 1
ATOM 726 C CA . LEU A 1 94 ? -7.168 2.143 0.940 1.00 90.31 94 LEU A CA 1
ATOM 727 C C . LEU A 1 94 ? -8.087 0.918 0.882 1.00 90.31 94 LEU A C 1
ATOM 729 O O . LEU A 1 94 ? -8.162 0.271 -0.159 1.00 90.31 94 LEU A O 1
ATOM 733 N N . LEU A 1 95 ? -8.833 0.652 1.958 1.00 92.69 95 LEU A N 1
ATOM 734 C CA . LEU A 1 95 ? -9.812 -0.438 2.015 1.00 92.69 95 LEU A CA 1
ATOM 735 C C . LEU A 1 95 ? -10.942 -0.245 0.990 1.00 92.69 95 LEU A C 1
ATOM 737 O O . LEU A 1 95 ? -11.286 -1.172 0.264 1.00 92.69 95 LEU A O 1
ATOM 741 N N . ASP A 1 96 ? -11.460 0.981 0.847 1.00 91.31 96 ASP A N 1
ATOM 742 C CA . ASP A 1 96 ? -12.449 1.340 -0.184 1.00 91.31 96 ASP A CA 1
ATOM 743 C C . ASP A 1 96 ? -11.945 1.092 -1.620 1.00 91.31 96 ASP A C 1
ATOM 745 O O . ASP A 1 96 ? -12.754 0.940 -2.534 1.00 91.31 96 ASP A O 1
ATOM 749 N N . ASN A 1 97 ? -10.625 1.054 -1.831 1.00 88.12 97 ASN A N 1
ATOM 750 C CA . ASN A 1 97 ? -9.994 0.823 -3.133 1.00 88.12 97 ASN A CA 1
ATOM 751 C C . ASN A 1 97 ? -9.380 -0.584 -3.268 1.00 88.12 97 ASN A C 1
ATOM 753 O O . ASN A 1 97 ? -8.569 -0.806 -4.164 1.00 88.12 97 ASN A O 1
ATOM 757 N N . GLY A 1 98 ? -9.775 -1.540 -2.420 1.00 87.94 98 GLY A N 1
ATOM 758 C CA . GLY A 1 98 ? -9.404 -2.950 -2.571 1.00 87.94 98 GLY A CA 1
ATOM 759 C C . GLY A 1 98 ? -8.064 -3.343 -1.948 1.00 87.94 98 GLY A C 1
ATOM 760 O O . GLY A 1 98 ? -7.519 -4.383 -2.308 1.00 87.94 98 GLY A O 1
ATOM 761 N N . ALA A 1 99 ? -7.517 -2.541 -1.028 1.00 88.75 99 ALA A N 1
ATOM 762 C CA . ALA A 1 99 ? -6.438 -3.024 -0.169 1.00 88.75 99 ALA A CA 1
ATOM 763 C C . ALA A 1 99 ? -6.942 -4.203 0.680 1.00 88.75 99 ALA A C 1
ATOM 765 O O . ALA A 1 99 ? -7.974 -4.082 1.337 1.00 88.75 99 ALA A O 1
ATOM 766 N N . ASP A 1 100 ? -6.203 -5.313 0.684 1.00 88.88 100 ASP A N 1
ATOM 767 C CA . ASP A 1 100 ? -6.574 -6.525 1.416 1.00 88.88 100 ASP A CA 1
ATOM 768 C C . ASP A 1 100 ? -6.403 -6.322 2.940 1.00 88.88 100 ASP A C 1
ATOM 770 O O . ASP A 1 100 ? -5.275 -6.124 3.407 1.00 88.88 100 ASP A O 1
ATOM 774 N N . PRO A 1 101 ? -7.490 -6.362 3.741 1.00 91.56 101 PRO A N 1
ATOM 775 C CA . PRO A 1 101 ? -7.426 -6.208 5.196 1.00 91.56 101 PRO A CA 1
ATOM 776 C C . PRO A 1 101 ? -6.838 -7.423 5.931 1.00 91.56 101 PRO A C 1
ATOM 778 O O . PRO A 1 101 ? -6.628 -7.343 7.143 1.00 91.56 101 PRO A O 1
ATOM 781 N N . THR A 1 102 ? -6.611 -8.543 5.240 1.00 90.25 102 THR A N 1
ATOM 782 C CA . THR A 1 102 ? -6.066 -9.789 5.803 1.00 90.25 102 THR A CA 1
ATOM 783 C C . THR A 1 102 ? -4.578 -9.976 5.542 1.00 90.25 102 THR A C 1
ATOM 785 O O . THR A 1 102 ? -3.956 -10.809 6.200 1.00 90.25 102 THR A O 1
ATOM 788 N N . LEU A 1 103 ? -4.006 -9.210 4.608 1.00 86.56 103 LEU A N 1
ATOM 789 C CA . LEU A 1 103 ? -2.622 -9.376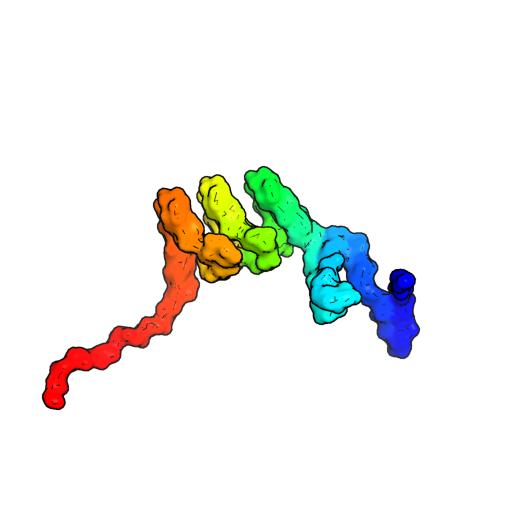 4.182 1.00 86.56 103 LEU A CA 1
ATOM 790 C C . LEU A 1 103 ? -1.670 -9.104 5.346 1.00 86.56 103 LEU A C 1
ATOM 792 O O . LEU A 1 103 ? -1.619 -7.985 5.840 1.00 86.56 103 LEU A O 1
ATOM 796 N N . ASP A 1 104 ? -0.920 -10.121 5.755 1.00 84.69 104 ASP A N 1
ATOM 797 C CA . ASP A 1 104 ? 0.015 -10.054 6.877 1.00 84.69 104 ASP A CA 1
ATOM 798 C C . ASP A 1 104 ? 1.356 -9.404 6.483 1.00 84.69 104 ASP A C 1
ATOM 800 O O . ASP A 1 104 ? 1.713 -9.328 5.306 1.00 84.69 104 ASP A O 1
ATOM 804 N N . SER A 1 105 ? 2.122 -8.938 7.469 1.00 81.31 105 SER A N 1
ATOM 805 C CA . SER A 1 105 ? 3.476 -8.400 7.291 1.00 81.31 105 SER A CA 1
ATOM 806 C C . SER A 1 105 ? 4.413 -8.864 8.404 1.00 81.31 105 SER A C 1
ATOM 808 O O . SER A 1 105 ? 3.996 -9.460 9.394 1.00 81.31 105 SER A O 1
ATOM 810 N N . PHE A 1 106 ? 5.703 -8.526 8.317 1.00 82.19 106 PHE A N 1
ATOM 811 C CA . PHE A 1 106 ? 6.667 -8.872 9.372 1.00 82.19 106 PHE A CA 1
ATOM 812 C C . PHE A 1 106 ? 6.349 -8.253 10.750 1.00 82.19 106 PHE A C 1
ATOM 814 O O . PHE A 1 106 ? 6.914 -8.683 11.756 1.00 82.19 106 PHE A O 1
ATOM 821 N N . ILE A 1 107 ? 5.476 -7.238 10.808 1.00 82.88 107 ILE A N 1
ATOM 822 C CA . ILE A 1 107 ? 5.021 -6.590 12.050 1.00 82.88 107 ILE A CA 1
ATOM 823 C C . ILE A 1 107 ? 3.619 -7.029 12.504 1.00 82.88 107 ILE A C 1
ATOM 825 O O . ILE A 1 107 ? 3.135 -6.489 13.511 1.00 82.88 107 ILE A O 1
ATOM 829 N N . GLY A 1 108 ? 3.010 -7.993 11.805 1.00 87.81 108 GLY A N 1
ATOM 830 C CA . GLY A 1 108 ? 1.667 -8.529 12.033 1.00 87.81 108 GLY A CA 1
ATOM 831 C C . GLY A 1 108 ? 0.625 -8.005 11.044 1.00 87.81 108 GLY A C 1
ATOM 832 O O . GLY A 1 108 ? 0.893 -7.086 10.261 1.00 87.81 108 GLY A O 1
ATOM 833 N N . SER A 1 109 ? -0.575 -8.572 11.132 1.00 91.19 109 SER A N 1
ATOM 834 C CA . SER A 1 109 ? -1.712 -8.255 10.268 1.00 91.19 109 SER A CA 1
ATOM 835 C C . SER A 1 109 ? -2.292 -6.866 10.566 1.00 91.19 109 SER A C 1
ATOM 837 O O . SER A 1 109 ? -2.107 -6.332 11.670 1.00 91.19 109 SER A O 1
ATOM 839 N N . PRO A 1 110 ? -3.072 -6.271 9.641 1.00 92.94 110 PRO A N 1
ATOM 840 C CA . PRO A 1 110 ? -3.714 -4.974 9.846 1.00 92.94 110 PRO A CA 1
ATOM 841 C C . PRO A 1 110 ? -4.486 -4.890 11.172 1.00 92.94 110 PRO A C 1
ATOM 843 O O . PRO A 1 110 ? -4.363 -3.911 11.914 1.00 92.94 110 PRO A O 1
ATOM 846 N N . LEU A 1 111 ? -5.231 -5.946 11.514 1.00 94.81 111 LEU A N 1
ATOM 847 C CA . LEU A 1 111 ? -6.011 -6.017 12.748 1.00 94.81 111 LEU A CA 1
ATOM 848 C C . LEU A 1 111 ? -5.131 -6.165 14.000 1.00 94.81 111 LEU A C 1
ATOM 850 O O . LEU A 1 111 ? -5.428 -5.558 15.031 1.00 94.81 111 LEU A O 1
ATOM 854 N N . GLU A 1 112 ? -4.053 -6.948 13.938 1.00 94.25 112 GLU A N 1
ATOM 855 C CA . GLU A 1 112 ? -3.120 -7.116 15.060 1.00 94.25 112 GLU A CA 1
ATOM 856 C C . GLU A 1 112 ? -2.387 -5.817 15.392 1.00 94.25 112 GLU A C 1
ATOM 858 O O . GLU A 1 112 ? -2.298 -5.452 16.568 1.00 94.25 112 GLU A O 1
ATOM 863 N N . ILE A 1 113 ? -1.925 -5.077 14.380 1.00 93.44 113 ILE A N 1
ATOM 864 C CA . ILE A 1 113 ? -1.296 -3.765 14.581 1.00 93.44 113 ILE A CA 1
ATOM 865 C C . ILE A 1 113 ? -2.296 -2.796 15.216 1.00 93.44 113 ILE A C 1
ATOM 867 O O . ILE A 1 113 ? -1.978 -2.163 16.222 1.00 93.44 113 ILE A O 1
ATOM 871 N N . ALA A 1 114 ? -3.521 -2.714 14.686 1.00 95.19 114 ALA A N 1
ATOM 872 C CA . ALA A 1 114 ? -4.546 -1.818 15.219 1.00 95.19 114 ALA A CA 1
ATOM 873 C C . ALA A 1 114 ? -4.887 -2.123 16.691 1.00 95.19 114 ALA A C 1
ATOM 875 O O . ALA A 1 114 ? -5.090 -1.199 17.484 1.00 95.19 114 ALA A O 1
ATOM 876 N N . LYS A 1 115 ? -4.907 -3.409 17.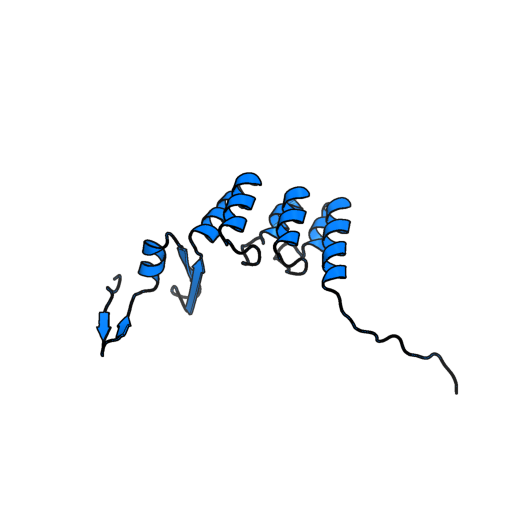073 1.00 95.31 115 LYS A N 1
ATOM 877 C CA . LYS A 1 115 ? -5.099 -3.864 18.462 1.00 95.31 115 LYS A CA 1
ATOM 878 C C . LYS A 1 115 ? -3.921 -3.504 19.358 1.00 95.31 115 LYS A C 1
ATOM 880 O O . LYS A 1 115 ? -4.143 -3.000 20.458 1.00 95.31 115 LYS A O 1
ATOM 885 N N . ARG A 1 116 ? -2.689 -3.729 18.895 1.00 93.88 116 ARG A N 1
ATOM 886 C CA . ARG A 1 116 ? -1.465 -3.366 19.627 1.00 93.88 116 ARG A CA 1
ATOM 887 C C . ARG A 1 116 ? -1.421 -1.872 19.942 1.00 93.88 116 ARG A C 1
ATOM 889 O O . ARG A 1 116 ? -1.056 -1.499 21.053 1.00 93.88 116 ARG A O 1
ATOM 896 N N . ASP A 1 117 ? -1.862 -1.049 18.997 1.00 90.75 117 ASP A N 1
ATOM 897 C CA . ASP A 1 117 ? -1.853 0.410 19.108 1.00 90.75 117 ASP A CA 1
ATOM 898 C C . ASP A 1 117 ? -3.162 0.965 19.720 1.00 90.75 117 ASP A C 1
ATOM 900 O O . ASP A 1 117 ? -3.369 2.178 19.757 1.00 90.75 117 ASP A O 1
ATOM 904 N N . ALA A 1 118 ? -4.062 0.089 20.197 1.00 93.06 118 ALA A N 1
ATOM 905 C CA . ALA A 1 118 ? -5.358 0.415 20.806 1.00 93.06 118 ALA A CA 1
ATOM 906 C C . ALA A 1 118 ? -6.232 1.384 19.977 1.00 93.06 118 ALA A C 1
ATOM 908 O O . ALA A 1 118 ? -6.993 2.193 20.516 1.00 93.06 118 ALA A O 1
ATOM 909 N N . SER A 1 119 ? -6.141 1.302 18.649 1.00 93.62 119 SER A N 1
ATOM 910 C CA . SER A 1 119 ? -6.846 2.190 17.721 1.00 93.62 119 SER A CA 1
ATOM 911 C C . SER A 1 119 ? -8.253 1.668 17.424 1.00 93.62 119 SER A C 1
ATOM 913 O O . SER A 1 119 ? -8.503 1.092 16.368 1.00 93.62 119 SER A O 1
ATOM 915 N N . TYR A 1 120 ? -9.185 1.873 18.360 1.00 95.12 120 TYR A N 1
ATOM 916 C CA . TYR A 1 120 ? -10.562 1.350 18.291 1.00 95.12 120 TYR A CA 1
ATOM 917 C C . TYR A 1 120 ? -11.295 1.660 16.982 1.00 95.12 120 TYR A C 1
ATOM 919 O O . TYR A 1 120 ? -11.986 0.797 16.450 1.00 95.12 120 TYR A O 1
ATOM 927 N N . GLU A 1 121 ? -11.127 2.867 16.444 1.00 96.38 121 GLU A N 1
ATOM 928 C CA . GLU A 1 121 ? -11.770 3.267 15.189 1.00 96.38 121 GLU A CA 1
ATOM 929 C C . GLU A 1 121 ? -11.217 2.485 13.990 1.00 96.38 121 GLU A C 1
ATOM 931 O O . GLU A 1 121 ? -11.975 2.039 13.133 1.00 96.38 121 GLU A O 1
ATOM 936 N N . ILE A 1 122 ? -9.904 2.234 13.967 1.00 96.62 122 ILE A N 1
ATOM 937 C CA . ILE A 1 122 ? -9.268 1.405 12.937 1.00 96.62 122 ILE A CA 1
ATOM 938 C C . ILE A 1 122 ? -9.676 -0.061 13.096 1.00 96.62 122 ILE A C 1
ATOM 940 O O . ILE A 1 122 ? -9.936 -0.714 12.091 1.00 96.62 122 ILE A O 1
ATOM 944 N N . ILE A 1 123 ? -9.779 -0.573 14.327 1.00 97.06 123 ILE A N 1
ATOM 945 C CA . ILE A 1 123 ? -10.256 -1.940 14.593 1.00 97.06 123 ILE A CA 1
ATOM 946 C C . ILE A 1 123 ? -11.6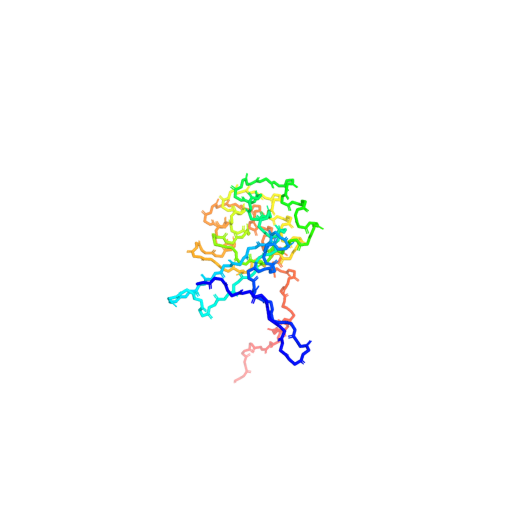52 -2.131 13.994 1.00 97.06 123 ILE A C 1
ATOM 948 O O . ILE A 1 123 ? -11.841 -3.024 13.173 1.00 97.06 123 ILE A O 1
ATOM 952 N N . GLN A 1 124 ? -12.597 -1.249 14.335 1.00 95.94 124 GLN A N 1
ATOM 953 C CA . GLN A 1 124 ? -13.963 -1.307 13.806 1.00 95.94 124 GLN A CA 1
ATOM 954 C C . GLN A 1 124 ? -13.992 -1.203 12.283 1.00 95.94 124 GLN A C 1
ATOM 956 O O . GLN A 1 124 ? -14.753 -1.908 11.619 1.00 95.94 124 GLN A O 1
ATOM 961 N N . LEU A 1 125 ? -13.156 -0.329 11.722 1.00 95.81 125 LEU A N 1
ATOM 962 C CA . LEU A 1 125 ? -13.052 -0.156 10.287 1.00 95.81 125 LEU A CA 1
ATOM 963 C C . LEU A 1 125 ? -12.560 -1.442 9.615 1.00 95.81 125 LEU A C 1
ATOM 965 O O . LEU A 1 125 ? -13.264 -1.956 8.756 1.00 95.81 125 LEU A O 1
ATOM 969 N N . VAL A 1 126 ? -11.420 -2.001 10.025 1.00 94.69 126 VAL A N 1
ATOM 970 C CA . VAL A 1 126 ? -10.858 -3.238 9.451 1.00 94.69 126 VAL A CA 1
ATOM 971 C C . VAL A 1 126 ? -11.839 -4.407 9.598 1.00 94.69 126 VAL A C 1
ATOM 973 O O . VAL A 1 126 ? -12.135 -5.077 8.610 1.00 94.69 126 VAL A O 1
ATOM 976 N N . GLU A 1 127 ? -12.429 -4.603 10.782 1.00 94.88 127 GLU A N 1
ATOM 977 C CA . GLU A 1 127 ? -13.449 -5.639 11.021 1.00 94.88 127 GLU A CA 1
ATOM 978 C C . GLU A 1 127 ? -14.668 -5.479 10.101 1.00 94.88 127 GLU A C 1
ATOM 980 O O . GLU A 1 127 ? -15.210 -6.469 9.610 1.00 94.88 127 GLU A O 1
ATOM 985 N N . SER A 1 128 ? -15.081 -4.245 9.799 1.00 94.44 128 SER A N 1
ATOM 986 C CA . SER A 1 128 ? -16.199 -4.008 8.881 1.00 94.44 128 SER A CA 1
ATOM 987 C C . SER A 1 128 ? -15.923 -4.459 7.442 1.00 94.44 128 SER A C 1
ATOM 989 O O . SER A 1 128 ? -16.867 -4.854 6.761 1.00 94.44 128 SER A O 1
ATOM 991 N N . TYR A 1 129 ? -14.668 -4.435 6.973 1.00 92.44 129 TYR A N 1
ATOM 992 C CA . TYR A 1 129 ? -14.307 -4.959 5.644 1.00 92.44 129 TYR A CA 1
ATOM 993 C C . TYR A 1 129 ? -14.129 -6.476 5.676 1.00 92.44 129 TYR A C 1
ATOM 995 O O . TYR A 1 129 ? -14.632 -7.150 4.784 1.00 92.44 129 TYR A O 1
ATOM 1003 N N . LEU A 1 130 ? -13.552 -7.028 6.748 1.00 90.00 130 LEU A N 1
ATOM 1004 C CA . LEU A 1 130 ? -13.478 -8.483 6.942 1.00 90.00 130 LEU A CA 1
ATOM 1005 C C . LEU A 1 130 ? -14.867 -9.138 6.923 1.00 90.00 130 LEU A C 1
ATOM 1007 O O . LEU A 1 130 ? -15.051 -10.192 6.325 1.00 90.00 130 LEU A O 1
ATOM 1011 N N . ASN A 1 131 ? -15.864 -8.482 7.522 1.00 86.94 131 ASN A N 1
ATOM 1012 C CA . ASN A 1 131 ? -17.248 -8.957 7.520 1.00 86.94 131 ASN A CA 1
ATOM 1013 C C . ASN A 1 131 ? -17.974 -8.731 6.181 1.00 86.94 131 ASN A C 1
ATOM 1015 O O . ASN A 1 131 ? -18.981 -9.385 5.929 1.00 86.94 131 ASN A O 1
ATOM 1019 N N . LYS A 1 132 ? -17.506 -7.804 5.332 1.00 72.75 132 LYS A N 1
ATOM 1020 C CA . LYS A 1 132 ? -18.062 -7.584 3.982 1.00 72.75 132 LYS A CA 1
ATOM 1021 C C . LYS A 1 132 ? -17.581 -8.630 2.983 1.00 72.75 132 LYS A C 1
ATOM 1023 O O . LYS A 1 132 ? -18.363 -9.027 2.125 1.00 72.75 132 LYS A O 1
ATOM 1028 N N . ASP A 1 133 ? -16.335 -9.074 3.124 1.00 60.66 133 ASP A N 1
ATOM 1029 C CA . ASP A 1 133 ? -15.723 -10.107 2.279 1.00 60.66 133 ASP A CA 1
ATOM 1030 C C . ASP A 1 133 ? -15.902 -11.529 2.864 1.00 60.66 133 ASP A C 1
ATOM 1032 O O . ASP A 1 133 ? -15.496 -12.530 2.270 1.00 60.66 133 ASP A O 1
ATOM 1036 N N . GLY A 1 134 ? -16.557 -11.632 4.027 1.00 51.66 134 GLY A N 1
ATOM 1037 C CA . GLY A 1 134 ? -16.786 -12.861 4.777 1.00 51.66 134 GLY A CA 1
ATOM 1038 C C . GLY A 1 134 ? -17.994 -13.687 4.312 1.00 51.66 134 GLY A C 1
ATOM 1039 O O . GLY A 1 134 ? -19.119 -13.431 4.718 1.00 51.66 134 GLY A O 1
ATOM 1040 N N . ILE A 1 135 ? -17.715 -14.750 3.553 1.00 55.81 135 ILE A N 1
ATOM 1041 C CA . ILE A 1 135 ? -18.069 -16.133 3.933 1.00 55.81 135 ILE A CA 1
ATOM 1042 C C . ILE A 1 135 ? -19.582 -16.414 4.118 1.00 55.81 135 ILE A C 1
ATOM 1044 O O . ILE A 1 135 ? -20.114 -16.434 5.225 1.00 55.81 135 ILE A O 1
ATOM 1048 N N . ASN A 1 136 ? -20.248 -16.782 3.015 1.00 40.56 136 ASN A N 1
ATOM 1049 C CA . ASN A 1 136 ? -21.456 -17.621 3.019 1.00 40.56 136 ASN A CA 1
ATOM 1050 C C . ASN A 1 136 ? -21.100 -19.070 3.405 1.00 40.56 136 ASN A C 1
ATOM 1052 O O . ASN A 1 136 ? -21.296 -19.983 2.604 1.00 40.56 136 ASN A O 1
ATOM 1056 N N . ASP A 1 137 ? -20.545 -19.299 4.591 1.00 43.28 137 ASP A N 1
ATOM 1057 C CA . ASP A 1 137 ? -20.552 -20.645 5.161 1.00 43.28 137 ASP A CA 1
ATOM 1058 C C . ASP A 1 137 ? -21.660 -20.706 6.210 1.00 43.28 137 ASP A C 1
ATOM 1060 O O . ASP A 1 137 ? -21.461 -20.578 7.420 1.00 43.28 137 ASP A O 1
ATOM 1064 N N . GLU A 1 138 ? -22.878 -20.854 5.686 1.00 43.34 138 GLU A N 1
ATOM 1065 C CA . GLU A 1 138 ? -23.948 -21.571 6.362 1.00 43.34 138 GLU A CA 1
ATOM 1066 C C . GLU A 1 138 ? -23.458 -22.994 6.677 1.00 43.34 138 GLU A C 1
ATOM 1068 O O . GLU A 1 138 ? -23.821 -23.961 6.016 1.00 43.34 138 GLU A O 1
ATOM 1073 N N . THR A 1 139 ? -22.668 -23.149 7.733 1.00 41.78 139 THR A N 1
ATOM 1074 C CA . THR A 1 139 ? -22.629 -24.407 8.478 1.00 41.78 139 THR A CA 1
ATOM 1075 C C . THR A 1 139 ? -23.123 -24.135 9.892 1.00 41.78 139 THR A C 1
ATOM 1077 O O . THR A 1 139 ? -22.412 -24.253 10.888 1.00 41.78 139 THR A O 1
ATOM 1080 N N . VAL A 1 140 ? -24.399 -23.753 9.967 1.00 46.03 140 VAL A N 1
ATOM 1081 C CA . VAL A 1 140 ? -25.232 -23.976 11.148 1.00 46.03 140 VAL A CA 1
ATOM 1082 C C . VAL A 1 140 ? -26.422 -24.829 10.715 1.00 46.03 140 VAL A C 1
ATOM 1084 O O . VAL A 1 140 ? -27.491 -24.320 10.419 1.00 46.03 140 VAL A O 1
ATOM 1087 N N . HIS A 1 141 ? -26.213 -26.140 10.665 1.00 41.56 141 HIS A N 1
ATOM 1088 C CA . HIS A 1 141 ? -27.228 -27.139 10.999 1.00 41.56 141 HIS A CA 1
ATOM 1089 C C . HIS A 1 141 ? -26.468 -28.267 11.715 1.00 41.56 141 HIS A C 1
ATOM 1091 O O . HIS A 1 141 ? -25.573 -28.873 11.139 1.00 41.56 141 HIS A O 1
ATOM 1097 N N . GLU A 1 142 ? -26.572 -28.335 13.048 1.00 38.97 142 GLU A N 1
ATOM 1098 C CA . GLU A 1 142 ? -27.547 -29.192 13.758 1.00 38.97 142 GLU A CA 1
ATOM 1099 C C . GLU A 1 142 ? -26.878 -30.559 14.011 1.00 38.97 142 GLU A C 1
ATOM 1101 O O . GLU A 1 142 ? -26.326 -31.152 13.099 1.00 38.97 142 GLU A O 1
ATOM 1106 N N . SER A 1 143 ? -26.744 -31.131 15.204 1.00 37.25 143 SER A N 1
ATOM 1107 C CA . SER A 1 143 ? -27.382 -31.008 16.519 1.00 37.25 143 SER A CA 1
ATOM 1108 C C . SER A 1 143 ? -26.465 -31.761 17.507 1.00 37.25 143 SER A C 1
ATOM 1110 O O . SER A 1 143 ? -25.862 -32.773 17.162 1.00 37.25 143 SER A O 1
ATOM 1112 N N . ALA A 1 144 ? -26.191 -31.247 18.704 1.00 43.72 144 ALA A N 1
ATOM 1113 C CA . ALA A 1 144 ? -26.855 -31.687 19.935 1.00 43.72 144 ALA A CA 1
ATOM 1114 C C . ALA A 1 144 ? -27.301 -33.173 19.953 1.00 43.72 144 ALA A C 1
ATOM 1116 O O . ALA A 1 144 ? -28.274 -33.544 19.312 1.00 43.72 144 ALA A O 1
ATOM 1117 N N . THR A 1 145 ? -26.572 -33.976 20.737 1.00 42.44 145 THR A N 1
ATOM 1118 C CA . THR A 1 145 ? -27.042 -35.018 21.681 1.00 42.44 145 THR A CA 1
ATOM 1119 C C . THR A 1 145 ? -28.408 -35.701 21.474 1.00 42.44 145 THR A C 1
ATOM 1121 O O . THR A 1 145 ? -29.433 -35.038 21.611 1.00 42.44 145 THR A O 1
ATOM 1124 N N . ALA A 1 146 ? -28.357 -37.042 21.369 1.00 38.31 146 ALA A N 1
ATOM 1125 C CA . ALA A 1 146 ? -29.328 -38.122 21.687 1.00 38.31 146 ALA A CA 1
ATOM 1126 C C . ALA A 1 146 ? -29.299 -39.122 20.508 1.00 38.31 146 ALA A C 1
ATOM 1128 O O . ALA A 1 146 ? -29.498 -38.700 19.378 1.00 38.31 146 ALA A O 1
ATOM 1129 N N . GLU A 1 147 ? -28.958 -40.407 20.621 1.00 40.41 147 GLU A N 1
ATOM 1130 C CA . GLU A 1 147 ? -29.085 -41.425 21.680 1.00 40.41 147 GLU A CA 1
ATOM 1131 C C . GLU A 1 147 ? -27.820 -42.296 21.808 1.00 40.41 147 GLU A C 1
ATOM 1133 O O . GLU A 1 147 ? -27.059 -42.406 20.817 1.00 40.41 147 GLU A O 1
#